Protein AF-A0A9Q5N440-F1 (afdb_monomer_lite)

Radius of gyration: 40.24 Å; chains: 1; bounding box: 70×60×112 Å

Sequence (142 aa):
MTNTQKLLLSFANDEITEEYFLSGRNFDPESRTLRKRRNEDEKEEDTVEKHVAGLAEQIVAEDEETRAQDLDLANIAPKRPNWDLKRELERKLAKLDRKMQEAIHTLIRQRLSAQRGEADDIVGAMRAQESADADAGSSDEE

pLDDT: mean 71.95, std 16.48, range [36.38, 96.5]

Foldseek 3Di:
DDDDVPPPDDDDDPDDPPVPPPPDPQADPVVRDGNDPPPVPPPVPDDPCVVCVCVVVVVVVVVVVVVVVVPDCVVVPDDDPCPVVVVVVVVVVVVVVVVVVVVVVLVVVCVVCVVVVNNVVVVVVVVVVVVVVVVVVVPPDD

Organism: Sanghuangporus baumii (NCBI:txid108892)

Secondary structure (DSSP, 8-state):
----SS------------------TTEETTTTEE-------------HHHHHTTHHHHHHHHHHHHHHHHT-GGGGS---TTHHHHHHHHHHHHHHHHHHHHHHHHHHHHHHHHHHT--HHHHHHHHHHHHHHHHHTTSS--

InterPro domains:
  IPR013169 mRNA splicing factor Cwf18-like [PF08315] (15-112)
  IPR013169 mRNA splicing factor Cwf18-like [PTHR31551] (21-120)

Structure (mmCIF, N/CA/C/O backbone):
data_AF-A0A9Q5N440-F1
#
_entry.id   AF-A0A9Q5N440-F1
#
loop_
_atom_site.group_PDB
_atom_site.id
_atom_site.type_symbol
_atom_site.label_atom_id
_atom_site.label_alt_id
_atom_site.label_comp_id
_atom_site.label_asym_id
_atom_site.label_entity_id
_atom_site.label_seq_id
_atom_site.pdbx_PDB_ins_code
_atom_site.Cartn_x
_atom_site.Cartn_y
_atom_site.Cartn_z
_atom_site.occupancy
_atom_site.B_iso_or_equiv
_atom_site.auth_seq_id
_atom_site.auth_comp_id
_atom_site.auth_asym_id
_atom_site.auth_atom_id
_atom_site.pdbx_PDB_model_num
ATOM 1 N N . MET A 1 1 ? 14.500 20.864 91.782 1.00 38.56 1 MET A N 1
ATOM 2 C CA . MET A 1 1 ? 15.283 21.666 92.751 1.00 38.56 1 MET A CA 1
ATOM 3 C C . MET A 1 1 ? 16.540 20.855 93.042 1.00 38.56 1 MET A C 1
ATOM 5 O O . MET A 1 1 ? 16.356 19.722 93.443 1.00 38.56 1 MET A O 1
ATOM 9 N N . THR A 1 2 ? 17.795 21.213 92.773 1.00 38.41 2 THR A N 1
ATOM 10 C CA . THR A 1 2 ? 18.551 22.430 92.410 1.00 38.41 2 THR A CA 1
ATOM 11 C C . THR A 1 2 ? 19.795 21.928 91.639 1.00 38.41 2 THR A C 1
ATOM 13 O O . THR A 1 2 ? 20.418 20.953 92.031 1.00 38.41 2 THR A O 1
ATOM 16 N N . ASN A 1 3 ? 20.033 22.333 90.394 1.00 45.41 3 ASN A N 1
ATOM 17 C CA . ASN A 1 3 ? 20.957 23.400 89.989 1.00 45.41 3 ASN A CA 1
ATOM 18 C C . ASN A 1 3 ? 22.271 23.515 90.799 1.00 45.41 3 ASN A C 1
ATOM 20 O O . ASN A 1 3 ? 22.416 24.441 91.587 1.00 45.41 3 ASN A O 1
ATOM 24 N N . THR A 1 4 ? 23.232 22.611 90.569 1.00 41.41 4 THR A N 1
ATOM 25 C CA . THR A 1 4 ? 24.657 22.827 90.925 1.00 41.41 4 THR A CA 1
ATOM 26 C C . THR A 1 4 ? 25.664 22.256 89.922 1.00 41.41 4 THR A C 1
ATOM 28 O O . THR A 1 4 ? 26.817 22.664 89.947 1.00 41.41 4 THR A O 1
ATOM 31 N N . GLN A 1 5 ? 25.271 21.398 88.973 1.00 42.84 5 GLN A N 1
ATOM 32 C CA . GLN A 1 5 ? 26.216 20.919 87.945 1.00 42.84 5 GLN A CA 1
ATOM 33 C C . GLN A 1 5 ? 26.365 21.872 86.742 1.00 42.84 5 GLN A C 1
ATOM 35 O O . GLN A 1 5 ? 27.157 21.613 85.844 1.00 42.84 5 GLN A O 1
ATOM 40 N N . LYS A 1 6 ? 25.653 23.011 86.736 1.00 51.62 6 LYS A N 1
ATOM 41 C CA . LYS A 1 6 ? 25.712 24.041 85.681 1.00 51.62 6 LYS A CA 1
ATOM 42 C C . LYS A 1 6 ? 26.607 25.237 86.042 1.00 51.62 6 LYS A C 1
ATOM 44 O O . LYS A 1 6 ? 26.285 26.358 85.666 1.00 51.62 6 LYS A O 1
ATOM 49 N N . LEU A 1 7 ? 27.688 25.046 86.800 1.00 38.66 7 LEU A N 1
ATOM 50 C CA . LEU A 1 7 ? 28.607 26.151 87.120 1.00 38.66 7 LEU A CA 1
ATOM 51 C C . LEU A 1 7 ? 30.039 25.690 87.434 1.00 38.66 7 LEU A C 1
ATOM 53 O O . LEU A 1 7 ? 30.677 26.170 88.359 1.00 38.66 7 LEU A O 1
ATOM 57 N N . LEU A 1 8 ? 30.567 24.791 86.604 1.00 37.09 8 LEU A N 1
ATOM 58 C CA . LEU A 1 8 ? 31.996 24.784 86.269 1.00 37.09 8 LEU A CA 1
ATOM 59 C C . LEU A 1 8 ? 32.118 24.919 84.751 1.00 37.09 8 LEU A C 1
ATOM 61 O O . LEU A 1 8 ? 32.550 24.042 84.011 1.00 37.09 8 LEU A O 1
ATOM 65 N N . LEU A 1 9 ? 31.583 26.065 84.332 1.00 36.38 9 LEU A N 1
ATOM 66 C CA . LEU A 1 9 ? 31.889 26.770 83.107 1.00 36.38 9 LEU A CA 1
ATOM 67 C C . LEU A 1 9 ? 33.412 26.772 82.909 1.00 36.38 9 LEU A C 1
ATOM 69 O O . LEU A 1 9 ? 34.143 27.114 83.835 1.00 36.38 9 LEU A O 1
ATOM 73 N N . SER A 1 10 ? 33.817 26.380 81.702 1.00 41.28 10 SER A N 1
ATOM 74 C CA . SER A 1 10 ? 34.913 26.959 80.923 1.00 41.28 10 SER A CA 1
ATOM 75 C C . SER A 1 10 ? 36.070 27.565 81.717 1.00 41.28 10 SER A C 1
ATOM 77 O O . SER A 1 10 ? 35.887 28.603 82.330 1.00 41.28 10 SER A O 1
ATOM 79 N N . PHE A 1 11 ? 37.272 27.019 81.593 1.00 42.75 11 PHE A N 1
ATOM 80 C CA . PHE A 1 11 ? 38.476 27.781 81.238 1.00 42.75 11 PHE A CA 1
ATOM 81 C C . PHE A 1 11 ? 39.646 26.795 81.129 1.00 42.75 11 PHE A C 1
ATOM 83 O O . PHE A 1 11 ? 39.840 25.973 82.018 1.00 42.75 11 PHE A O 1
ATOM 90 N N . ALA A 1 12 ? 40.407 26.939 80.042 1.00 45.62 12 ALA A N 1
ATOM 91 C CA . ALA A 1 12 ? 41.653 26.244 79.704 1.00 45.62 12 ALA A CA 1
ATOM 92 C C . ALA A 1 12 ? 41.517 24.837 79.090 1.00 45.62 12 ALA A C 1
ATOM 94 O O . ALA A 1 12 ? 41.623 23.822 79.768 1.00 45.62 12 ALA A O 1
ATOM 95 N N . ASN A 1 13 ? 41.353 24.786 77.766 1.00 41.44 13 ASN A N 1
ATOM 96 C CA . ASN A 1 13 ? 42.523 24.496 76.933 1.00 41.44 13 ASN A CA 1
ATOM 97 C C . ASN A 1 13 ? 42.253 24.948 75.494 1.00 41.44 13 ASN A C 1
ATOM 99 O O . ASN A 1 13 ? 41.556 24.290 74.727 1.00 41.44 13 ASN A O 1
ATOM 103 N N . ASP A 1 14 ? 42.771 26.131 75.184 1.00 48.12 14 ASP A N 1
ATOM 104 C CA . ASP A 1 14 ? 42.923 26.633 73.827 1.00 48.12 14 ASP A CA 1
ATOM 105 C C . ASP A 1 14 ? 44.197 25.980 73.276 1.00 48.12 14 ASP A C 1
ATOM 107 O O . ASP A 1 14 ? 45.301 26.483 73.461 1.00 48.12 14 ASP A O 1
ATOM 111 N N . GLU A 1 15 ? 44.064 24.780 72.717 1.00 45.72 15 GLU A N 1
ATOM 112 C CA . GLU A 1 15 ? 45.162 24.080 72.051 1.00 45.72 15 GLU A CA 1
ATOM 113 C C . GLU A 1 15 ? 44.660 23.566 70.704 1.00 45.72 15 GLU A C 1
ATOM 115 O O . GLU A 1 15 ? 44.078 22.490 70.593 1.00 45.72 15 GLU A O 1
ATOM 120 N N . ILE A 1 16 ? 44.826 24.430 69.698 1.00 52.69 16 ILE A N 1
ATOM 121 C CA . ILE A 1 16 ? 45.211 24.121 68.316 1.00 52.69 16 ILE A CA 1
ATOM 122 C C . ILE A 1 16 ? 44.937 22.655 67.944 1.00 52.69 16 ILE A C 1
ATOM 124 O O . ILE A 1 16 ? 45.825 21.805 67.966 1.00 52.69 16 ILE A O 1
ATOM 128 N N . THR A 1 17 ? 43.698 22.353 67.557 1.00 45.62 17 THR A N 1
ATOM 129 C CA . THR A 1 17 ? 43.474 21.211 66.672 1.00 45.62 17 THR A CA 1
ATOM 130 C C . THR A 1 17 ? 43.642 21.755 65.267 1.00 45.62 17 THR A C 1
ATOM 132 O O . THR A 1 17 ? 42.694 22.206 64.634 1.00 45.62 17 THR A O 1
ATOM 135 N N . GLU A 1 18 ? 44.893 21.803 64.799 1.00 49.75 18 GLU A N 1
ATOM 136 C CA . GLU A 1 18 ? 45.116 21.833 63.360 1.00 49.75 18 GLU A CA 1
ATOM 137 C C . GLU A 1 18 ? 44.338 20.641 62.799 1.00 49.75 18 GLU A C 1
ATOM 139 O O . GLU A 1 18 ? 44.666 19.487 63.085 1.00 49.75 18 GLU A O 1
ATOM 144 N N . GLU A 1 19 ? 43.237 20.907 62.093 1.00 59.22 19 GLU A N 1
ATOM 145 C CA . GLU A 1 19 ? 42.530 19.882 61.339 1.00 59.22 19 GLU A CA 1
ATOM 146 C C . GLU A 1 19 ? 43.507 19.378 60.277 1.00 59.22 19 GLU A C 1
ATOM 148 O O . GLU A 1 19 ? 43.623 19.919 59.178 1.00 59.22 19 GLU A O 1
ATOM 153 N N . TYR A 1 20 ? 44.276 18.349 60.629 1.00 56.31 20 TYR A N 1
ATOM 154 C CA . TYR A 1 20 ? 45.084 17.606 59.685 1.00 56.31 20 TYR A CA 1
ATOM 155 C C . TYR A 1 20 ? 44.119 16.934 58.706 1.00 56.31 20 TYR A C 1
ATOM 157 O O . TYR A 1 20 ? 43.636 15.825 58.941 1.00 56.31 20 TYR A O 1
ATOM 165 N N . PHE A 1 21 ? 43.821 17.618 57.600 1.00 61.62 21 PHE A N 1
ATOM 166 C CA . PHE A 1 21 ? 43.109 17.058 56.460 1.00 61.62 21 PHE A CA 1
ATOM 167 C C . PHE A 1 21 ? 43.977 15.954 55.848 1.00 61.62 21 PHE A C 1
ATOM 169 O O . PHE A 1 21 ? 44.764 16.173 54.926 1.00 61.62 21 PHE A O 1
ATOM 176 N N . LEU A 1 22 ? 43.858 14.740 56.381 1.00 66.38 22 LEU A N 1
ATOM 177 C CA . LEU A 1 22 ? 44.418 13.544 55.769 1.00 66.38 22 LEU A CA 1
ATOM 178 C C . LEU A 1 22 ? 43.684 13.326 54.441 1.00 66.38 22 LEU A C 1
ATOM 180 O O . LEU A 1 22 ? 42.597 12.755 54.395 1.00 66.38 22 LEU A O 1
ATOM 184 N N . SER A 1 23 ? 44.269 13.826 53.349 1.00 68.88 23 SER A N 1
ATOM 185 C CA . SER A 1 23 ? 43.746 13.630 51.998 1.00 68.88 23 SER A CA 1
ATOM 186 C C . SER A 1 23 ? 43.831 12.149 51.629 1.00 68.88 23 SER A C 1
ATOM 188 O O . SER A 1 23 ? 44.891 11.616 51.286 1.00 68.88 23 SER A O 1
ATOM 190 N N . GLY A 1 24 ? 42.703 11.451 51.738 1.00 72.31 24 GLY A N 1
ATOM 191 C CA . GLY A 1 24 ? 42.575 10.077 51.284 1.00 72.31 24 GLY A CA 1
ATOM 192 C C . GLY A 1 24 ? 42.652 10.029 49.761 1.00 72.31 24 GLY A C 1
ATOM 193 O O . GLY A 1 24 ? 41.768 10.536 49.079 1.00 72.31 24 GLY A O 1
ATOM 194 N N . ARG A 1 25 ? 43.684 9.379 49.205 1.00 77.62 25 ARG A N 1
ATOM 195 C CA . ARG A 1 25 ? 43.875 9.266 47.743 1.00 77.62 25 ARG A CA 1
ATOM 196 C C . ARG A 1 25 ? 42.621 8.756 47.012 1.00 77.62 25 ARG A C 1
ATOM 198 O O . ARG A 1 25 ? 42.314 9.247 45.934 1.00 77.62 25 ARG A O 1
ATOM 205 N N . ASN A 1 26 ? 41.890 7.822 47.629 1.00 78.06 26 ASN A N 1
ATOM 206 C CA . ASN A 1 26 ? 40.683 7.184 47.087 1.00 78.06 26 ASN A CA 1
ATOM 207 C C . ASN A 1 26 ? 39.508 7.147 48.083 1.00 78.06 26 ASN A C 1
ATOM 209 O O . ASN A 1 26 ? 38.605 6.336 47.910 1.00 78.06 26 ASN A O 1
ATOM 213 N N . PHE A 1 27 ? 39.511 7.965 49.136 1.00 81.62 27 PHE A N 1
ATOM 214 C CA . PHE A 1 27 ? 38.465 7.938 50.166 1.00 81.62 27 PHE A CA 1
ATOM 215 C C . PHE A 1 27 ? 37.722 9.268 50.195 1.00 81.62 27 PHE A C 1
ATOM 217 O O . PHE A 1 27 ? 38.367 10.312 50.273 1.00 81.62 27 PHE A O 1
ATOM 224 N N . ASP A 1 28 ? 36.390 9.221 50.146 1.00 81.75 28 ASP A N 1
ATOM 225 C CA . ASP A 1 28 ? 35.562 10.413 50.320 1.00 81.75 28 ASP A CA 1
ATOM 226 C C . ASP A 1 28 ? 35.081 10.519 51.773 1.00 81.75 28 ASP A C 1
ATOM 228 O O . ASP A 1 28 ? 34.397 9.614 52.264 1.00 81.75 28 ASP A O 1
ATOM 232 N N . PRO A 1 29 ? 35.412 11.616 52.477 1.00 77.81 29 PRO A N 1
ATOM 233 C CA . PRO A 1 29 ? 35.111 11.755 53.899 1.00 77.81 29 PRO A CA 1
ATOM 234 C C . PRO A 1 29 ? 33.608 11.868 54.189 1.00 77.81 29 PRO A C 1
ATOM 236 O O . PRO A 1 29 ? 33.161 11.402 55.234 1.00 77.81 29 PRO A O 1
ATOM 239 N N . GLU A 1 30 ? 32.819 12.417 53.262 1.00 77.69 30 GLU A N 1
ATOM 240 C CA . GLU A 1 30 ? 31.367 12.572 53.423 1.00 77.69 30 GLU A CA 1
ATOM 241 C C . GLU A 1 30 ? 30.615 11.247 53.251 1.00 77.69 30 GLU A C 1
ATOM 243 O O . GLU A 1 30 ? 29.748 10.906 54.054 1.00 77.69 30 GLU A O 1
ATOM 248 N N . SER A 1 31 ? 30.973 10.461 52.230 1.00 77.81 31 SER A N 1
ATOM 249 C CA . SER A 1 31 ? 30.323 9.177 51.939 1.00 77.81 31 SER A CA 1
ATOM 250 C C . SER A 1 31 ? 30.934 8.007 52.710 1.00 77.81 31 SER A C 1
ATOM 252 O O . SER A 1 31 ? 30.370 6.915 52.707 1.00 77.81 31 SER A O 1
ATOM 254 N N . ARG A 1 32 ? 32.094 8.212 53.351 1.00 75.06 32 ARG A N 1
ATOM 255 C CA . ARG A 1 32 ? 32.886 7.201 54.074 1.00 75.06 32 ARG A CA 1
ATOM 256 C C . ARG A 1 32 ? 33.145 5.937 53.246 1.00 75.06 32 ARG A C 1
ATOM 258 O O . ARG A 1 32 ? 33.296 4.846 53.795 1.00 75.06 32 ARG A O 1
ATOM 265 N N . THR A 1 33 ? 33.188 6.074 51.924 1.00 77.25 33 THR A N 1
ATOM 266 C CA . THR A 1 33 ? 33.392 4.974 50.974 1.00 77.25 33 THR A CA 1
ATOM 267 C C . THR A 1 33 ? 34.491 5.318 49.973 1.00 77.25 33 THR A C 1
ATOM 269 O O . THR A 1 33 ? 35.074 6.406 50.001 1.00 77.25 33 THR A O 1
ATOM 272 N N . LEU A 1 34 ? 34.830 4.353 49.113 1.00 79.69 34 LEU A N 1
ATOM 273 C CA . LEU A 1 34 ? 35.787 4.586 48.040 1.00 79.69 34 LEU A CA 1
ATOM 274 C C . LEU A 1 34 ? 35.240 5.632 47.063 1.00 79.69 34 LEU A C 1
ATOM 276 O O . LEU A 1 34 ? 34.083 5.545 46.649 1.00 79.69 34 LEU A O 1
ATOM 280 N N . ARG A 1 35 ? 36.109 6.555 46.642 1.00 76.31 35 ARG A N 1
ATOM 281 C CA . ARG A 1 35 ? 35.890 7.469 45.518 1.00 76.31 35 ARG A CA 1
ATOM 282 C C . ARG A 1 35 ? 35.549 6.652 44.279 1.00 76.31 35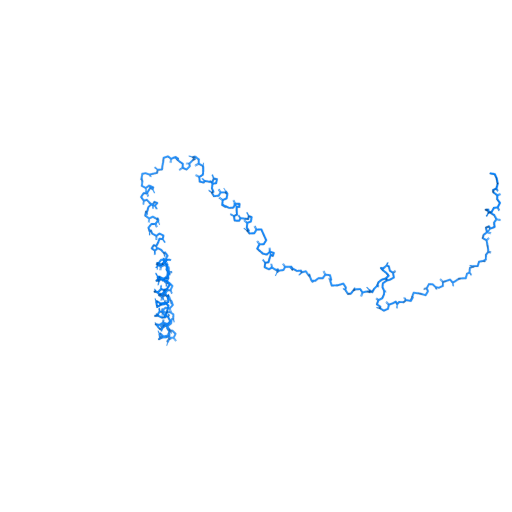 ARG A C 1
ATOM 284 O O . ARG A 1 35 ? 36.430 6.092 43.625 1.00 76.31 35 ARG A O 1
ATOM 291 N N . LYS A 1 36 ? 34.259 6.550 43.968 1.00 75.56 36 LYS A N 1
ATOM 292 C CA . LYS A 1 36 ? 33.799 5.976 42.706 1.00 75.56 36 LYS A CA 1
ATOM 293 C C . LYS A 1 36 ? 34.183 6.967 41.616 1.00 75.56 36 LYS A C 1
ATOM 295 O O . LYS A 1 36 ? 33.874 8.152 41.736 1.00 75.56 36 LYS A O 1
ATOM 300 N N . ARG A 1 37 ? 34.857 6.509 40.553 1.00 68.12 37 ARG A N 1
ATOM 301 C CA . ARG A 1 37 ? 34.916 7.324 39.337 1.00 68.12 37 ARG A CA 1
ATOM 302 C C . ARG A 1 37 ? 33.470 7.562 38.937 1.00 68.12 37 ARG A C 1
ATOM 304 O O . ARG A 1 37 ? 32.716 6.606 38.771 1.00 68.12 37 ARG A O 1
ATOM 311 N N . ARG A 1 38 ? 33.073 8.828 38.905 1.00 61.59 38 ARG A N 1
ATOM 312 C CA . ARG A 1 38 ? 31.756 9.237 38.452 1.00 61.59 38 ARG A CA 1
ATOM 313 C C . ARG A 1 38 ? 31.695 8.900 36.964 1.00 61.59 38 ARG A C 1
ATOM 315 O O . ARG A 1 38 ? 32.103 9.700 36.133 1.00 61.59 38 ARG A O 1
ATOM 322 N N . ASN A 1 39 ? 31.278 7.684 36.634 1.00 58.81 39 ASN A N 1
ATOM 323 C CA . ASN A 1 39 ? 30.826 7.358 35.291 1.00 58.81 39 ASN A CA 1
ATOM 324 C C . ASN A 1 39 ? 29.441 8.002 35.170 1.00 58.81 39 ASN A C 1
ATOM 326 O O . ASN A 1 39 ? 28.433 7.317 35.282 1.00 58.81 39 ASN A O 1
ATOM 330 N N . GLU A 1 40 ? 29.378 9.334 35.106 1.00 60.00 40 GLU A N 1
ATOM 331 C CA . GLU A 1 40 ? 28.094 10.039 35.004 1.00 60.00 40 GLU A CA 1
ATOM 332 C C . GLU A 1 40 ? 27.529 10.019 33.582 1.00 60.00 40 GLU A C 1
ATOM 334 O O . GLU A 1 40 ? 26.411 10.468 33.380 1.00 60.00 40 GLU A O 1
ATOM 339 N N . ASP A 1 41 ? 28.246 9.453 32.606 1.00 56.16 41 ASP A N 1
ATOM 340 C CA . ASP A 1 41 ? 27.883 9.595 31.196 1.00 56.16 41 ASP A CA 1
ATOM 341 C C . ASP A 1 41 ? 28.015 8.301 30.372 1.00 56.16 41 ASP A C 1
ATOM 343 O O . ASP A 1 41 ? 28.276 8.357 29.175 1.00 56.16 41 ASP A O 1
ATOM 347 N N . GLU A 1 42 ? 27.766 7.122 30.950 1.00 56.44 42 GLU A N 1
ATOM 348 C CA . GLU A 1 42 ? 27.235 6.018 30.127 1.00 56.44 42 GLU A CA 1
ATOM 349 C C . GLU A 1 42 ? 25.733 6.238 29.988 1.00 56.44 42 GLU A C 1
ATOM 351 O O . GLU A 1 42 ? 24.890 5.535 30.541 1.00 56.44 42 GLU A O 1
ATOM 356 N N . LYS A 1 43 ? 25.395 7.320 29.293 1.00 58.97 43 LYS A N 1
ATOM 357 C CA . LYS A 1 43 ? 24.035 7.554 28.862 1.00 58.97 43 LYS A CA 1
ATOM 358 C C . LYS A 1 43 ? 23.745 6.469 27.833 1.00 58.97 43 LYS A C 1
ATOM 360 O O . LYS A 1 43 ? 24.315 6.461 26.745 1.00 58.97 43 LYS A O 1
ATOM 365 N N . GLU A 1 44 ? 22.906 5.517 28.212 1.00 59.22 44 GLU A N 1
ATOM 366 C CA . GLU A 1 44 ? 22.392 4.440 27.363 1.00 59.22 44 GLU A CA 1
ATOM 367 C C . GLU A 1 44 ? 21.512 5.005 26.221 1.00 59.22 44 GLU A C 1
ATOM 369 O O . GLU A 1 44 ? 20.359 4.615 26.085 1.00 59.22 44 GLU A O 1
ATOM 374 N N . GLU A 1 45 ? 21.941 6.017 25.465 1.00 59.44 45 GLU A N 1
ATOM 375 C CA . GLU A 1 45 ? 21.005 6.855 24.693 1.00 59.44 45 GLU A CA 1
ATOM 376 C C . GLU A 1 45 ? 20.420 6.170 23.457 1.00 59.44 45 GLU A C 1
ATOM 378 O O . GLU A 1 45 ? 19.408 6.649 22.964 1.00 59.44 45 GLU A O 1
ATOM 383 N N . ASP A 1 46 ? 20.962 5.032 23.009 1.00 67.69 46 ASP A N 1
ATOM 384 C CA . ASP A 1 46 ? 20.635 4.506 21.677 1.00 67.69 46 ASP A CA 1
ATOM 385 C C . ASP A 1 46 ? 20.542 2.968 21.630 1.00 67.69 46 ASP A C 1
ATOM 387 O O . ASP A 1 46 ? 21.283 2.281 20.929 1.00 67.69 46 ASP A O 1
ATOM 391 N N . THR A 1 47 ? 19.637 2.389 22.422 1.00 80.50 47 THR A N 1
ATOM 392 C CA . THR A 1 47 ? 19.350 0.944 22.391 1.00 80.50 47 THR A CA 1
ATOM 393 C C . THR A 1 47 ? 18.122 0.632 21.526 1.00 80.50 47 THR A C 1
ATOM 395 O O . THR A 1 47 ? 17.195 1.439 21.418 1.00 80.50 47 THR A O 1
ATOM 398 N N . VAL A 1 48 ? 18.097 -0.530 20.860 1.00 81.44 48 VAL A N 1
ATOM 399 C CA . VAL A 1 48 ? 17.000 -0.928 19.944 1.00 81.44 48 VAL A CA 1
ATOM 400 C C . VAL A 1 48 ? 15.668 -0.997 20.692 1.00 81.44 48 VAL A C 1
ATOM 402 O O . VAL A 1 48 ? 14.625 -0.610 20.171 1.00 81.44 48 VAL A O 1
ATOM 405 N N . GLU A 1 49 ? 15.712 -1.403 21.954 1.00 81.19 49 GLU A N 1
ATOM 406 C CA . GLU A 1 49 ? 14.572 -1.468 22.857 1.00 81.19 49 GLU A CA 1
ATOM 407 C C . GLU A 1 49 ? 13.934 -0.090 23.060 1.00 81.19 49 GLU A C 1
ATOM 409 O O . GLU A 1 49 ? 12.712 -0.002 23.113 1.00 81.19 49 GLU A O 1
ATOM 414 N N . LYS A 1 50 ? 14.726 0.992 23.105 1.00 78.62 50 LYS A N 1
ATOM 415 C CA . LYS A 1 50 ? 14.211 2.368 23.220 1.00 78.62 50 LYS A CA 1
ATOM 416 C C . LYS A 1 50 ? 13.553 2.859 21.935 1.00 78.62 50 LYS A C 1
ATOM 418 O O . LYS A 1 50 ? 12.575 3.590 22.010 1.00 78.62 50 LYS A O 1
ATOM 423 N N . HIS A 1 51 ? 14.052 2.433 20.777 1.00 76.19 51 HIS A N 1
ATOM 424 C CA . HIS A 1 51 ? 13.464 2.784 19.481 1.00 76.19 51 HIS A CA 1
ATOM 425 C C . HIS A 1 51 ? 12.141 2.065 19.220 1.00 76.19 51 HIS A C 1
ATOM 427 O O . HIS A 1 51 ? 11.255 2.605 18.564 1.00 76.19 51 HIS A O 1
ATOM 433 N N . VAL A 1 52 ? 12.016 0.834 19.716 1.00 82.69 52 VAL A N 1
ATOM 434 C CA . VAL A 1 52 ? 10.808 0.016 19.561 1.00 82.69 52 VAL A CA 1
ATOM 435 C C . VAL A 1 52 ? 9.803 0.284 20.688 1.00 82.69 52 VAL A C 1
ATOM 437 O O . VAL A 1 52 ? 8.605 0.044 20.516 1.00 82.69 52 VAL A O 1
ATOM 440 N N . ALA A 1 53 ? 10.254 0.826 21.825 1.00 80.56 53 ALA A N 1
ATOM 441 C CA . ALA A 1 53 ? 9.383 1.257 22.910 1.00 80.56 53 ALA A CA 1
ATOM 442 C C . ALA A 1 53 ? 8.357 2.285 22.402 1.00 80.56 53 ALA A C 1
ATOM 444 O O . ALA A 1 53 ? 8.707 3.358 21.920 1.00 80.56 53 ALA A O 1
ATOM 445 N N . GLY A 1 54 ? 7.073 1.937 22.504 1.00 80.44 54 GLY A N 1
ATOM 446 C CA . GLY A 1 54 ? 5.961 2.792 22.081 1.00 80.44 54 GLY A CA 1
ATOM 447 C C . GLY A 1 54 ? 5.530 2.634 20.619 1.00 80.44 54 GLY A C 1
ATOM 448 O O . GLY A 1 54 ? 4.438 3.077 20.278 1.00 80.44 54 GLY A O 1
ATOM 449 N N . LEU A 1 55 ? 6.290 1.937 19.764 1.00 81.88 55 LEU A N 1
ATOM 450 C CA . LEU A 1 55 ? 5.857 1.667 18.385 1.00 81.88 55 LEU A CA 1
ATOM 451 C C . LEU A 1 55 ? 4.592 0.796 18.357 1.00 81.88 55 LEU A C 1
ATOM 453 O O . LEU A 1 55 ? 3.691 1.027 17.559 1.00 81.88 55 LEU A O 1
ATOM 457 N N . ALA A 1 56 ? 4.495 -0.175 19.268 1.00 80.88 56 ALA A N 1
ATOM 458 C CA . ALA A 1 56 ? 3.304 -1.012 19.398 1.00 80.88 56 ALA A CA 1
ATOM 459 C C . ALA A 1 56 ? 2.056 -0.192 19.772 1.00 80.88 56 ALA A C 1
ATOM 461 O O . ALA A 1 56 ? 0.984 -0.426 19.225 1.00 80.88 56 ALA A O 1
ATOM 462 N N . GLU A 1 57 ? 2.201 0.793 20.662 1.00 84.88 57 GLU A N 1
ATOM 463 C CA . GLU A 1 57 ? 1.102 1.679 21.065 1.00 84.88 57 GLU A CA 1
ATOM 464 C C . GLU A 1 57 ? 0.684 2.604 19.916 1.00 84.88 57 GLU A C 1
ATOM 466 O O . GLU A 1 57 ? -0.506 2.807 19.699 1.00 84.88 57 GLU A O 1
ATOM 471 N N . GLN A 1 58 ? 1.647 3.097 19.130 1.00 84.12 58 GLN A N 1
ATOM 472 C CA . GLN A 1 58 ? 1.380 3.900 17.934 1.00 84.12 58 GLN A CA 1
ATOM 473 C C . GLN A 1 58 ? 0.634 3.104 16.858 1.00 84.12 58 GLN A C 1
ATOM 475 O O . GLN A 1 58 ? -0.338 3.606 16.307 1.00 84.12 58 GLN A O 1
ATOM 480 N N . ILE A 1 59 ? 1.037 1.854 16.602 1.00 86.00 59 ILE A N 1
ATOM 481 C CA . ILE A 1 59 ? 0.362 0.978 15.632 1.00 86.00 59 ILE A CA 1
ATOM 482 C C . ILE A 1 59 ? -1.086 0.707 16.060 1.00 86.00 59 ILE A C 1
ATOM 484 O O . ILE A 1 59 ? -1.991 0.733 15.229 1.00 86.00 59 ILE A O 1
ATOM 488 N N . VAL A 1 60 ? -1.318 0.452 17.352 1.00 85.88 60 VAL A N 1
ATOM 489 C CA . VAL A 1 60 ? -2.672 0.224 17.879 1.00 85.88 60 VAL A CA 1
ATOM 490 C C . VAL A 1 60 ? -3.518 1.494 17.780 1.00 85.88 60 VAL A C 1
ATOM 492 O O . VAL A 1 60 ? -4.663 1.418 17.345 1.00 85.88 60 VAL A O 1
ATOM 495 N N . ALA A 1 61 ? -2.954 2.658 18.113 1.00 87.00 61 ALA A N 1
ATOM 496 C CA . ALA A 1 61 ? -3.648 3.936 17.983 1.00 87.00 61 ALA A CA 1
ATOM 497 C C . ALA A 1 61 ? -4.018 4.248 16.520 1.00 87.00 61 ALA A C 1
ATOM 499 O O . ALA A 1 61 ? -5.146 4.649 16.245 1.00 87.00 61 ALA A O 1
ATOM 500 N N . GLU A 1 62 ? -3.112 4.002 15.570 1.00 84.12 62 GLU A N 1
ATOM 501 C CA . GLU A 1 62 ? -3.359 4.212 14.138 1.00 84.12 62 GLU A CA 1
ATOM 502 C C . GLU A 1 62 ? -4.441 3.260 13.588 1.00 84.12 62 GLU A C 1
ATOM 504 O O . GLU A 1 62 ? -5.303 3.670 12.804 1.00 84.12 62 GLU A O 1
ATOM 509 N N . ASP A 1 63 ? -4.455 1.998 14.029 1.00 81.88 63 ASP A N 1
ATOM 510 C CA . ASP A 1 63 ? -5.499 1.028 13.670 1.00 81.88 63 ASP A CA 1
ATOM 511 C C . ASP A 1 63 ? -6.867 1.416 14.263 1.00 81.88 63 ASP A C 1
ATOM 513 O O . ASP A 1 63 ? -7.891 1.328 13.580 1.00 81.88 63 ASP A O 1
ATOM 517 N N . GLU A 1 64 ? -6.910 1.917 15.501 1.00 80.25 64 GLU A N 1
ATOM 518 C CA . GLU A 1 64 ? -8.137 2.435 16.122 1.00 80.25 64 GLU A CA 1
ATOM 519 C C . GLU A 1 64 ? -8.671 3.685 15.404 1.00 80.25 64 GLU A C 1
ATOM 521 O O . GLU A 1 64 ? -9.873 3.769 15.129 1.00 80.25 64 GLU A O 1
ATOM 526 N N . GLU A 1 65 ? -7.797 4.620 15.025 1.00 79.06 65 GLU A N 1
ATOM 527 C CA . GLU A 1 65 ? -8.157 5.802 14.235 1.00 79.06 65 GLU A CA 1
ATOM 528 C C . GLU A 1 65 ? -8.690 5.425 12.848 1.00 79.06 65 GLU A C 1
ATOM 530 O O . GLU A 1 65 ? -9.689 5.987 12.390 1.00 79.06 65 GLU A O 1
ATOM 535 N N . THR A 1 66 ? -8.071 4.444 12.192 1.00 75.81 66 THR A N 1
ATOM 536 C CA . THR A 1 66 ? -8.502 3.952 10.876 1.00 75.81 66 THR A CA 1
ATOM 537 C C . THR A 1 66 ? -9.880 3.293 10.962 1.00 75.81 66 THR A C 1
ATOM 539 O O . THR A 1 66 ? -10.775 3.605 10.175 1.00 75.81 66 THR A O 1
ATOM 542 N N . ARG A 1 67 ? -10.114 2.448 11.975 1.00 70.88 67 ARG A N 1
ATOM 543 C CA . ARG A 1 67 ? -11.427 1.820 12.208 1.00 70.88 67 ARG A CA 1
ATOM 544 C C . ARG A 1 67 ? -12.514 2.837 12.538 1.00 70.88 67 ARG A C 1
ATOM 546 O O . ARG A 1 67 ? -13.655 2.667 12.112 1.00 70.88 67 ARG A O 1
ATOM 553 N N . ALA A 1 68 ? -12.186 3.888 13.286 1.00 72.62 68 ALA A N 1
ATOM 554 C CA . ALA A 1 68 ? -13.126 4.963 13.588 1.00 72.62 68 ALA A CA 1
ATOM 555 C C . ALA A 1 68 ? -13.538 5.736 12.322 1.00 72.62 68 ALA A C 1
ATOM 557 O O . ALA A 1 68 ? -14.711 6.073 12.167 1.00 72.62 68 ALA A O 1
ATOM 558 N N . 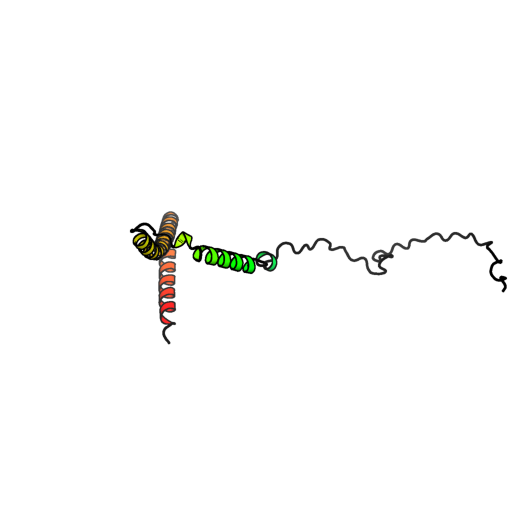GLN A 1 69 ? -12.605 5.961 11.391 1.00 69.19 69 GLN A N 1
ATOM 559 C CA . GLN A 1 69 ? -12.880 6.592 10.092 1.00 69.19 69 GLN A CA 1
ATOM 560 C C . GLN A 1 69 ? -13.729 5.703 9.166 1.00 69.19 69 GLN A C 1
ATOM 562 O O . GLN A 1 69 ? -14.588 6.209 8.438 1.00 69.19 69 GLN A O 1
ATOM 567 N N . ASP A 1 70 ? -13.547 4.382 9.224 1.00 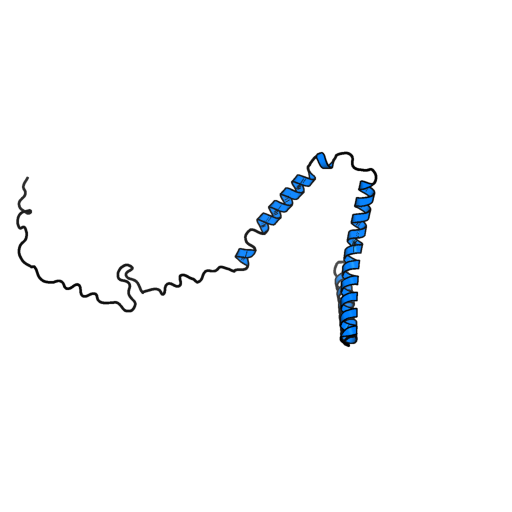63.44 70 ASP A N 1
ATOM 568 C CA . ASP A 1 70 ? -14.376 3.417 8.488 1.00 63.44 70 ASP A CA 1
ATOM 569 C C . ASP A 1 70 ? -15.829 3.361 9.003 1.00 63.44 70 ASP A C 1
ATOM 571 O O . ASP A 1 70 ? -16.745 3.032 8.244 1.00 63.44 70 ASP A O 1
ATOM 575 N N . LEU A 1 71 ? -16.059 3.714 10.273 1.00 62.91 71 LEU A N 1
ATOM 576 C CA . LEU A 1 71 ? -17.380 3.767 10.916 1.00 62.91 71 LEU A CA 1
ATOM 577 C C . LEU A 1 71 ? -18.108 5.115 10.742 1.00 62.91 71 LEU A C 1
ATOM 579 O O . LEU A 1 71 ? -19.236 5.264 11.220 1.00 62.91 71 LEU A O 1
ATOM 583 N N . ASP A 1 72 ? -17.512 6.090 10.049 1.00 66.50 72 ASP A N 1
ATOM 584 C CA . ASP A 1 72 ? -18.143 7.385 9.790 1.00 66.50 72 ASP A CA 1
ATOM 585 C C . ASP A 1 72 ? -19.290 7.267 8.763 1.00 66.50 72 ASP A C 1
ATOM 587 O O . ASP A 1 72 ? -19.114 6.911 7.593 1.00 66.50 72 ASP A O 1
ATOM 591 N N . LEU A 1 73 ? -20.501 7.622 9.198 1.00 58.53 73 LEU A N 1
ATOM 592 C CA . LEU A 1 73 ? -21.740 7.596 8.413 1.00 58.53 73 LEU A CA 1
ATOM 593 C C . LEU A 1 73 ? -21.687 8.511 7.175 1.00 58.53 73 LEU A C 1
ATOM 595 O O . LEU A 1 73 ? -22.433 8.292 6.217 1.00 58.53 73 LEU A O 1
ATOM 599 N N . ALA A 1 74 ? -20.788 9.500 7.144 1.00 63.84 74 ALA A N 1
ATOM 600 C CA . ALA A 1 74 ? -20.558 10.343 5.971 1.00 63.84 74 ALA A CA 1
ATOM 601 C C . ALA A 1 74 ? -19.981 9.558 4.774 1.00 63.84 74 ALA A C 1
ATOM 603 O O . ALA A 1 74 ? -20.270 9.886 3.621 1.00 63.84 74 ALA A O 1
ATOM 604 N N . ASN A 1 75 ? -19.246 8.467 5.020 1.00 61.62 75 ASN A N 1
ATOM 605 C CA . ASN A 1 75 ? -18.735 7.566 3.981 1.00 61.62 75 ASN A CA 1
ATOM 606 C C . ASN A 1 75 ? -19.816 6.653 3.373 1.00 61.62 75 ASN A C 1
ATOM 608 O O . ASN A 1 75 ? -19.579 6.050 2.321 1.00 61.62 75 ASN A O 1
ATOM 612 N N . ILE A 1 76 ? -20.991 6.558 4.005 1.00 65.69 76 ILE A N 1
ATOM 613 C CA . ILE A 1 76 ? -22.159 5.790 3.534 1.00 65.69 76 ILE A CA 1
ATOM 614 C C . ILE A 1 76 ? -23.070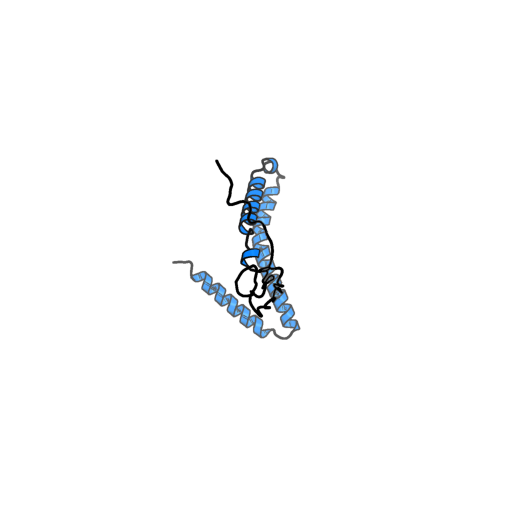 6.647 2.630 1.00 65.69 76 ILE A C 1
ATOM 616 O O . ILE A 1 76 ? -23.984 6.125 1.989 1.00 65.69 76 ILE A O 1
ATOM 620 N N . ALA A 1 77 ? -22.801 7.954 2.504 1.00 72.44 77 ALA A N 1
ATOM 621 C CA . ALA A 1 77 ? -23.490 8.825 1.555 1.00 72.44 77 ALA A CA 1
ATOM 622 C C . ALA A 1 77 ? -23.465 8.237 0.126 1.00 72.44 77 ALA A C 1
ATOM 624 O O . ALA A 1 77 ? -22.491 7.578 -0.254 1.00 72.44 77 ALA A O 1
ATOM 625 N N . PRO A 1 78 ? -24.510 8.468 -0.694 1.00 79.38 78 PRO A N 1
ATOM 626 C CA . PRO A 1 78 ? -24.591 7.899 -2.033 1.00 79.38 78 PRO A CA 1
ATOM 627 C C . PRO A 1 78 ? -23.394 8.345 -2.881 1.00 79.38 78 PRO A C 1
ATOM 629 O O . PRO A 1 78 ? -23.262 9.510 -3.261 1.00 79.38 78 PRO A O 1
ATOM 632 N N . LYS A 1 79 ? -22.492 7.401 -3.159 1.00 79.62 79 LYS A N 1
ATOM 633 C CA . LYS A 1 79 ? -21.293 7.629 -3.971 1.00 79.62 79 LYS A CA 1
ATOM 634 C C . LYS A 1 79 ? -21.647 7.686 -5.458 1.00 79.62 79 LYS A C 1
ATOM 636 O O . LYS A 1 79 ? -22.745 7.327 -5.880 1.00 79.62 79 LYS A O 1
ATOM 641 N N . ARG A 1 80 ? -20.698 8.155 -6.281 1.00 83.88 80 ARG A N 1
ATOM 642 C CA . ARG A 1 80 ? -20.866 8.194 -7.747 1.00 83.88 80 ARG A CA 1
ATOM 643 C C . ARG A 1 80 ? -21.151 6.774 -8.270 1.00 83.88 80 ARG A C 1
ATOM 645 O O . ARG A 1 80 ? -20.521 5.840 -7.783 1.00 83.88 80 ARG A O 1
ATOM 652 N N . PRO A 1 81 ? -21.994 6.597 -9.303 1.00 84.00 81 PRO A N 1
ATOM 653 C CA . PRO A 1 81 ? -22.375 5.270 -9.805 1.00 84.00 81 PRO A CA 1
ATOM 654 C C . PRO A 1 81 ? -21.181 4.401 -10.243 1.00 84.00 81 PRO A C 1
ATOM 656 O O . PRO A 1 81 ? -21.204 3.190 -10.074 1.00 84.00 81 PRO A O 1
ATOM 659 N N . ASN A 1 82 ? -20.093 5.013 -10.723 1.00 86.62 82 ASN A N 1
ATOM 660 C CA . ASN A 1 82 ? -18.880 4.298 -11.149 1.00 86.62 82 ASN A CA 1
ATOM 661 C C . ASN A 1 82 ? -17.873 4.048 -10.011 1.00 86.62 82 ASN A C 1
ATOM 663 O O . ASN A 1 82 ? -16.765 3.576 -10.265 1.00 86.62 82 ASN A O 1
ATOM 667 N N . TRP A 1 83 ? -18.198 4.426 -8.772 1.00 89.12 83 TRP A N 1
ATOM 668 C CA . TRP A 1 83 ? -17.273 4.311 -7.645 1.00 89.12 83 TRP A CA 1
ATOM 669 C C . TRP A 1 83 ? -16.917 2.854 -7.350 1.00 89.12 83 TRP A C 1
ATOM 671 O O . TRP A 1 83 ? -15.749 2.547 -7.119 1.00 89.12 83 TRP A O 1
ATOM 681 N N . ASP A 1 84 ? -17.899 1.960 -7.435 1.00 85.81 84 ASP A N 1
ATOM 682 C CA . ASP A 1 84 ? -17.670 0.539 -7.195 1.00 85.81 84 ASP A CA 1
ATOM 683 C C . ASP A 1 84 ? -16.793 -0.085 -8.287 1.00 85.81 84 ASP A C 1
ATOM 685 O O . ASP A 1 84 ? -15.797 -0.738 -7.989 1.00 85.81 84 ASP A O 1
ATOM 689 N N . LEU A 1 85 ? -17.058 0.256 -9.555 1.00 90.25 85 LEU A N 1
ATOM 690 C CA . LEU A 1 85 ? -16.218 -0.154 -10.685 1.00 90.25 85 LEU A CA 1
ATOM 691 C C . LEU A 1 85 ? -14.762 0.291 -10.510 1.00 90.25 85 LEU A C 1
ATOM 693 O O . LEU A 1 85 ? -13.840 -0.478 -10.781 1.00 90.25 85 LEU A O 1
ATOM 697 N N . LYS A 1 86 ? -14.543 1.524 -10.034 1.00 89.62 86 LYS A N 1
ATOM 698 C CA . LYS A 1 86 ? -13.195 2.027 -9.752 1.00 89.62 86 LYS A CA 1
ATOM 699 C C . LYS A 1 86 ? -12.529 1.211 -8.643 1.00 89.62 86 LYS A C 1
ATOM 701 O O . LYS A 1 86 ? -11.391 0.794 -8.816 1.00 89.62 86 LYS A O 1
ATOM 706 N N . ARG A 1 87 ? -13.239 0.942 -7.547 1.00 89.56 87 ARG A N 1
ATOM 707 C CA . ARG A 1 87 ? -12.725 0.165 -6.411 1.00 89.56 87 ARG A CA 1
ATOM 708 C C . ARG A 1 87 ? -12.365 -1.269 -6.807 1.00 89.56 87 ARG A C 1
ATOM 710 O O . ARG A 1 87 ? -11.315 -1.776 -6.416 1.00 89.56 87 ARG A O 1
ATOM 717 N N . GLU A 1 88 ? -13.213 -1.928 -7.590 1.00 90.00 88 GLU A N 1
ATOM 718 C CA . GLU A 1 88 ? -12.948 -3.282 -8.082 1.00 90.00 88 GLU A CA 1
ATOM 719 C C . GLU A 1 88 ? -11.768 -3.331 -9.056 1.00 90.00 88 GLU A C 1
ATOM 721 O O . GLU A 1 88 ? -10.953 -4.257 -8.991 1.00 90.00 88 GLU A O 1
ATOM 726 N N . LEU A 1 89 ? -11.653 -2.336 -9.941 1.00 94.44 89 LEU A N 1
ATOM 727 C CA . LEU A 1 89 ? -10.516 -2.197 -10.846 1.00 94.44 89 LEU A CA 1
ATOM 728 C C . LEU A 1 89 ? -9.220 -1.974 -10.063 1.00 94.44 89 LEU A C 1
ATOM 730 O O . LEU A 1 89 ? -8.230 -2.648 -10.323 1.00 94.44 89 LEU A O 1
ATOM 734 N N . GLU A 1 90 ? -9.241 -1.087 -9.073 1.00 92.56 90 GLU A N 1
ATOM 735 C CA . GLU A 1 90 ? -8.092 -0.748 -8.233 1.00 92.56 90 GLU A CA 1
ATOM 736 C C . GLU A 1 90 ? -7.598 -1.960 -7.432 1.00 92.56 90 GLU A C 1
ATOM 738 O O . GLU A 1 90 ? -6.403 -2.240 -7.405 1.00 92.56 90 GLU A O 1
ATOM 743 N N . ARG A 1 91 ? -8.508 -2.795 -6.908 1.00 90.94 91 ARG A N 1
ATOM 744 C CA . ARG A 1 91 ? -8.147 -4.075 -6.270 1.00 90.94 91 ARG A CA 1
ATOM 745 C C . ARG A 1 91 ? -7.437 -5.039 -7.231 1.00 90.94 91 ARG A C 1
ATOM 747 O O . ARG A 1 91 ? -6.550 -5.785 -6.812 1.00 90.94 91 ARG A O 1
ATOM 754 N N . LYS A 1 92 ? -7.836 -5.072 -8.507 1.00 93.75 92 LYS A N 1
ATOM 755 C CA . LYS A 1 92 ? -7.185 -5.907 -9.534 1.00 93.75 92 LYS A CA 1
ATOM 756 C C . LYS A 1 92 ? -5.837 -5.320 -9.959 1.00 93.75 92 LYS A C 1
ATOM 758 O O . LYS A 1 92 ? -4.878 -6.079 -10.091 1.00 93.75 92 LYS A O 1
ATOM 763 N N . LEU A 1 93 ? -5.759 -3.999 -10.118 1.00 95.12 93 LEU A N 1
ATOM 764 C CA . LEU A 1 93 ? -4.528 -3.283 -10.450 1.00 95.12 93 LEU A CA 1
ATOM 765 C C . LEU A 1 93 ? -3.482 -3.425 -9.350 1.00 95.12 93 LEU A C 1
ATOM 767 O O . LEU A 1 93 ? -2.358 -3.759 -9.675 1.00 95.12 93 LEU A O 1
ATOM 771 N N . ALA A 1 94 ? -3.847 -3.354 -8.069 1.00 94.00 94 ALA A N 1
ATOM 772 C CA . ALA A 1 94 ? -2.896 -3.517 -6.967 1.00 94.00 94 ALA A CA 1
ATOM 773 C C . ALA A 1 94 ? -2.106 -4.842 -7.031 1.00 94.00 94 ALA A C 1
ATOM 775 O O . ALA A 1 94 ? -0.913 -4.886 -6.732 1.00 94.00 94 ALA A O 1
ATOM 776 N N . LYS A 1 95 ? -2.748 -5.941 -7.459 1.00 91.75 95 LYS A N 1
ATOM 777 C CA . LYS A 1 95 ? -2.061 -7.229 -7.675 1.00 91.75 95 LYS A CA 1
ATOM 778 C C . LYS A 1 95 ? -1.089 -7.171 -8.853 1.00 91.75 95 LYS A C 1
ATOM 780 O O . LYS A 1 95 ? -0.034 -7.800 -8.806 1.00 91.75 95 LYS A O 1
ATOM 785 N N . LEU A 1 96 ? -1.468 -6.464 -9.913 1.00 95.06 96 LEU A N 1
ATOM 786 C CA . LEU A 1 96 ? -0.652 -6.296 -11.109 1.00 95.06 96 LEU A CA 1
ATOM 787 C C . LEU A 1 96 ? 0.515 -5.332 -10.864 1.00 95.06 96 LEU A C 1
ATOM 789 O O . LEU A 1 96 ? 1.623 -5.620 -11.297 1.00 95.06 96 LEU A O 1
ATOM 793 N N . ASP A 1 97 ? 0.291 -4.251 -10.121 1.00 94.56 97 ASP A N 1
ATOM 794 C CA . ASP A 1 97 ? 1.285 -3.233 -9.793 1.00 94.56 97 ASP A CA 1
ATOM 795 C C . ASP A 1 97 ? 2.455 -3.836 -9.021 1.00 94.56 97 ASP A C 1
ATOM 797 O O . ASP A 1 97 ? 3.600 -3.538 -9.340 1.00 94.56 97 ASP A O 1
ATOM 801 N N . ARG A 1 98 ? 2.203 -4.760 -8.083 1.00 94.81 98 ARG A N 1
ATOM 802 C CA . ARG A 1 98 ? 3.274 -5.491 -7.379 1.00 94.81 98 ARG A CA 1
ATOM 803 C C . ARG A 1 98 ? 4.187 -6.241 -8.353 1.00 94.81 98 ARG A C 1
ATOM 805 O O . ARG A 1 98 ? 5.395 -6.024 -8.352 1.00 94.81 98 ARG A O 1
ATOM 812 N N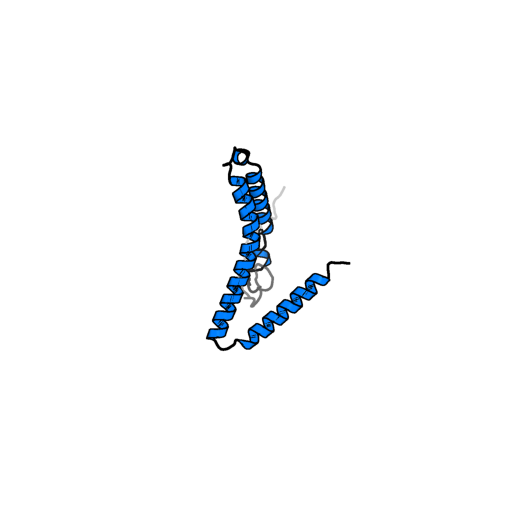 . LYS A 1 99 ? 3.596 -7.029 -9.254 1.00 95.50 99 LYS A N 1
ATOM 813 C CA . LYS A 1 99 ? 4.334 -7.769 -10.293 1.00 95.50 99 LYS A CA 1
ATOM 814 C C . LYS A 1 99 ? 5.039 -6.839 -11.276 1.00 95.50 99 LYS A C 1
ATOM 816 O O . LYS A 1 99 ? 6.130 -7.137 -11.749 1.00 95.50 99 LYS A O 1
ATOM 821 N N . MET A 1 100 ? 4.426 -5.702 -11.593 1.00 96.50 100 MET A N 1
ATOM 822 C CA . MET A 1 100 ? 5.028 -4.688 -12.448 1.00 96.50 100 MET A CA 1
ATOM 823 C C . MET A 1 100 ? 6.252 -4.062 -11.776 1.00 96.50 100 MET A C 1
ATOM 825 O O . MET A 1 100 ? 7.269 -3.904 -12.440 1.00 96.50 100 MET A O 1
ATOM 829 N N . GLN A 1 101 ? 6.202 -3.749 -10.479 1.00 96.50 101 GLN A N 1
ATOM 830 C CA . GLN A 1 101 ? 7.367 -3.241 -9.748 1.00 96.50 101 GLN A CA 1
ATOM 831 C C . GLN A 1 101 ? 8.496 -4.280 -9.682 1.00 96.50 101 GLN A C 1
ATOM 833 O O . GLN A 1 101 ? 9.655 -3.933 -9.898 1.00 96.50 101 GLN A O 1
ATOM 838 N N . GLU A 1 102 ? 8.174 -5.560 -9.479 1.00 94.69 102 GLU A N 1
ATOM 839 C CA . GLU A 1 102 ? 9.145 -6.664 -9.555 1.00 94.69 102 GLU A CA 1
ATOM 840 C C . GLU A 1 102 ? 9.779 -6.764 -10.954 1.00 94.69 102 GLU A C 1
ATOM 842 O O . GLU A 1 102 ? 11.004 -6.839 -11.096 1.00 94.69 102 GLU A O 1
ATOM 847 N N . ALA A 1 103 ? 8.965 -6.691 -12.008 1.00 95.94 103 ALA A N 1
ATOM 848 C CA . ALA A 1 103 ? 9.432 -6.682 -13.392 1.00 95.94 103 ALA A CA 1
ATOM 849 C C . ALA A 1 103 ? 10.303 -5.449 -13.704 1.00 95.94 103 ALA A C 1
ATOM 851 O O . ALA A 1 103 ? 11.329 -5.556 -14.371 1.00 95.94 103 ALA A O 1
ATOM 852 N N . ILE A 1 104 ? 9.942 -4.272 -13.188 1.00 95.75 104 ILE A N 1
ATOM 853 C CA . ILE A 1 104 ? 10.744 -3.051 -13.319 1.00 95.75 104 ILE A CA 1
ATOM 854 C C . ILE A 1 104 ? 12.091 -3.232 -12.614 1.00 95.75 104 ILE A C 1
ATOM 856 O O . ILE A 1 104 ? 13.133 -2.926 -13.193 1.00 95.75 104 ILE A O 1
ATOM 860 N N . HIS A 1 105 ? 12.093 -3.763 -11.392 1.00 95.12 105 HIS A N 1
ATOM 861 C CA . HIS A 1 105 ? 13.312 -3.999 -10.625 1.00 95.12 105 HIS A CA 1
ATOM 862 C C . HIS A 1 105 ? 14.251 -4.987 -11.332 1.00 95.12 105 HIS A C 1
ATOM 864 O O . HIS A 1 105 ? 15.445 -4.713 -11.487 1.00 95.12 105 HIS A O 1
ATOM 870 N N . THR A 1 106 ? 13.716 -6.106 -11.828 1.00 93.00 106 THR A N 1
ATOM 871 C CA . THR A 1 106 ? 14.491 -7.089 -12.601 1.00 93.00 106 THR A CA 1
ATOM 872 C C . THR A 1 106 ? 15.049 -6.484 -13.888 1.00 93.00 106 THR A C 1
ATOM 874 O O . THR A 1 106 ? 16.237 -6.651 -14.166 1.00 93.00 106 THR A O 1
ATOM 877 N N . LEU A 1 107 ? 14.258 -5.700 -14.626 1.00 94.06 107 LEU A N 1
ATOM 878 C CA . LEU A 1 107 ? 14.707 -5.040 -15.851 1.00 94.06 107 LEU A CA 1
ATOM 879 C C . LEU A 1 107 ? 15.807 -4.001 -15.586 1.00 94.06 107 LEU A C 1
ATOM 881 O O . LEU A 1 107 ? 16.782 -3.927 -16.336 1.00 94.06 107 LEU A O 1
ATOM 885 N N . ILE A 1 108 ? 15.689 -3.211 -14.514 1.00 93.75 108 ILE A N 1
ATOM 886 C CA . ILE A 1 108 ? 16.731 -2.257 -14.105 1.00 93.75 108 ILE A CA 1
ATOM 887 C C . ILE A 1 108 ? 18.023 -3.005 -13.779 1.00 93.75 108 ILE A C 1
ATOM 889 O O . ILE A 1 108 ? 19.091 -2.624 -14.264 1.00 93.75 108 ILE A O 1
ATOM 893 N N . ARG A 1 109 ? 17.932 -4.094 -13.009 1.00 88.94 109 ARG A N 1
ATOM 894 C CA . ARG A 1 109 ? 19.085 -4.927 -12.653 1.00 88.94 109 ARG A CA 1
ATOM 895 C C . ARG A 1 109 ? 19.770 -5.497 -13.894 1.00 88.94 109 ARG A C 1
ATOM 897 O O . ARG A 1 109 ? 20.981 -5.346 -14.042 1.00 88.94 109 ARG A O 1
ATOM 904 N N . GLN A 1 110 ? 18.995 -6.074 -14.813 1.00 87.62 110 GLN A N 1
ATOM 905 C CA . GLN A 1 110 ? 19.493 -6.586 -16.092 1.00 87.62 110 GLN A CA 1
ATOM 906 C C . GLN A 1 110 ? 20.189 -5.483 -16.893 1.00 87.62 110 GLN A C 1
ATOM 908 O O . GLN A 1 110 ? 21.328 -5.655 -17.326 1.00 87.62 110 GLN A O 1
ATOM 913 N N . ARG A 1 111 ? 19.564 -4.310 -17.027 1.00 89.56 111 ARG A N 1
ATOM 914 C CA . ARG A 1 111 ? 20.131 -3.185 -17.780 1.00 89.56 111 ARG A CA 1
ATOM 915 C C . ARG A 1 111 ? 21.445 -2.674 -17.186 1.00 89.56 111 ARG A C 1
ATOM 917 O O . ARG A 1 111 ? 22.359 -2.357 -17.947 1.00 89.56 111 ARG A O 1
ATOM 924 N N . LEU A 1 112 ? 21.547 -2.577 -15.861 1.00 88.56 112 LEU A N 1
ATOM 925 C CA . LEU A 1 112 ? 22.777 -2.161 -15.182 1.00 88.56 112 LEU A CA 1
ATOM 926 C C . LEU A 1 112 ? 23.889 -3.207 -15.340 1.00 88.56 112 LEU A C 1
ATOM 928 O O . LEU A 1 112 ? 25.028 -2.845 -15.622 1.00 88.56 112 LEU A O 1
ATOM 932 N N . SER A 1 113 ? 23.562 -4.495 -15.228 1.00 81.94 113 SER A N 1
ATOM 933 C CA . SER A 1 113 ? 24.532 -5.585 -15.412 1.00 81.94 113 SER A CA 1
ATOM 934 C C . SER A 1 113 ? 25.063 -5.683 -16.843 1.00 81.94 113 SER A C 1
ATOM 936 O O . SER A 1 113 ? 26.266 -5.830 -17.044 1.00 81.94 113 SER A O 1
ATOM 938 N N . ALA A 1 114 ? 24.194 -5.486 -17.840 1.00 81.62 114 ALA A N 1
ATOM 939 C CA . ALA A 1 114 ? 24.569 -5.462 -19.248 1.00 81.62 114 ALA A CA 1
ATOM 940 C C . ALA A 1 114 ? 25.513 -4.292 -19.568 1.00 81.62 114 ALA A C 1
ATOM 942 O O . ALA A 1 114 ? 26.441 -4.451 -20.353 1.00 81.62 114 ALA A O 1
ATOM 943 N N . GLN A 1 115 ? 25.326 -3.132 -18.927 1.00 82.62 115 GLN A N 1
ATOM 944 C CA . GLN A 1 115 ? 26.272 -2.012 -19.033 1.00 82.62 115 GLN A CA 1
ATOM 945 C C . GLN A 1 115 ? 27.610 -2.296 -18.340 1.00 82.62 115 GLN A C 1
ATOM 947 O O . GLN A 1 115 ? 28.632 -1.756 -18.756 1.00 82.62 115 GLN A O 1
ATOM 952 N N . ARG A 1 116 ? 27.614 -3.131 -17.294 1.00 79.06 116 ARG A N 1
ATOM 953 C CA . ARG A 1 116 ? 28.812 -3.481 -16.519 1.00 79.06 116 ARG A CA 1
ATOM 954 C C . ARG A 1 116 ? 29.578 -4.695 -17.068 1.00 79.06 116 ARG A C 1
ATOM 956 O O . ARG A 1 116 ? 30.697 -4.930 -16.632 1.00 79.06 116 ARG A O 1
ATOM 963 N N . GLY A 1 117 ? 29.017 -5.419 -18.042 1.00 68.75 117 GLY A N 1
ATOM 964 C CA . GLY A 1 117 ? 29.646 -6.589 -18.673 1.00 68.75 117 GLY A CA 1
ATOM 965 C C . GLY A 1 117 ?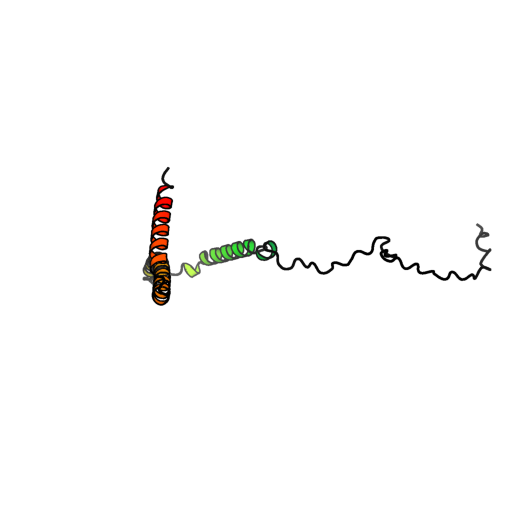 29.508 -7.897 -17.884 1.00 68.75 117 GLY A C 1
ATOM 966 O O . GLY A 1 117 ? 30.216 -8.854 -18.174 1.00 68.75 117 GLY A O 1
ATOM 967 N N . GLU A 1 118 ? 28.596 -7.953 -16.912 1.00 65.19 118 GLU A N 1
ATOM 968 C CA . GLU A 1 118 ? 28.430 -9.061 -15.957 1.00 65.19 118 GLU A CA 1
ATOM 969 C C . GLU A 1 118 ? 27.050 -9.713 -16.142 1.00 65.19 118 GLU A C 1
ATOM 971 O O . GLU A 1 118 ? 26.203 -9.725 -15.252 1.00 65.19 118 GLU A O 1
ATOM 976 N N . ALA A 1 119 ? 26.764 -10.148 -17.372 1.00 61.03 119 ALA A N 1
ATOM 977 C CA . ALA A 1 119 ? 25.445 -10.654 -17.760 1.00 61.03 119 ALA A CA 1
ATOM 978 C C . ALA A 1 119 ? 25.199 -12.119 -17.336 1.00 61.03 119 ALA A C 1
ATOM 980 O O . ALA A 1 119 ? 24.049 -12.500 -17.111 1.00 61.03 119 ALA A O 1
ATOM 981 N N . ASP A 1 120 ? 26.257 -12.924 -17.193 1.00 60.78 120 ASP A N 1
ATOM 982 C CA . ASP A 1 120 ? 26.141 -14.377 -16.989 1.00 60.78 120 ASP A CA 1
ATOM 983 C C . ASP A 1 120 ? 25.813 -14.774 -15.538 1.00 60.78 120 ASP A C 1
ATOM 985 O O . ASP A 1 120 ? 25.029 -15.700 -15.316 1.00 60.78 120 ASP A O 1
ATOM 989 N N . ASP A 1 121 ? 26.305 -14.027 -14.543 1.00 65.69 121 ASP A N 1
ATOM 990 C CA . ASP A 1 121 ? 26.057 -14.322 -13.120 1.00 65.69 121 ASP A CA 1
ATOM 991 C C . ASP A 1 121 ? 24.590 -14.095 -12.711 1.00 65.69 121 ASP A C 1
ATOM 993 O O . ASP A 1 121 ? 24.055 -14.762 -11.821 1.00 65.69 121 ASP A O 1
ATOM 997 N N . ILE A 1 122 ? 23.883 -13.195 -13.402 1.00 62.28 122 ILE A N 1
ATOM 998 C CA . ILE A 1 122 ? 22.490 -12.858 -13.076 1.00 62.28 122 ILE A CA 1
ATOM 999 C C . ILE A 1 122 ? 21.512 -13.908 -13.599 1.00 62.28 122 ILE A C 1
ATOM 1001 O O . ILE A 1 122 ? 20.553 -14.241 -12.904 1.00 62.28 122 ILE A O 1
ATOM 1005 N N . VAL A 1 123 ? 21.746 -14.465 -14.789 1.00 67.44 123 VAL A N 1
ATOM 1006 C CA . VAL A 1 123 ? 20.902 -15.545 -15.330 1.00 67.44 123 VAL A CA 1
ATOM 1007 C C . VAL A 1 123 ? 21.024 -16.802 -14.462 1.00 67.44 123 VAL A C 1
ATOM 1009 O O . VAL A 1 123 ? 20.025 -17.486 -14.235 1.00 67.44 123 VAL A O 1
ATOM 1012 N N . GLY A 1 124 ? 22.217 -17.070 -13.920 1.00 72.81 124 GLY A N 1
ATOM 1013 C CA . GLY A 1 124 ? 22.446 -18.132 -12.938 1.00 72.81 124 GLY A CA 1
ATOM 1014 C C . GLY A 1 124 ? 21.689 -17.901 -11.627 1.00 72.81 124 GLY A C 1
ATOM 1015 O O . GLY A 1 124 ? 20.948 -18.780 -11.186 1.00 72.81 124 GLY A O 1
ATOM 1016 N N . ALA A 1 125 ? 21.799 -16.704 -11.043 1.00 68.62 125 ALA A N 1
ATOM 1017 C CA . ALA A 1 125 ? 21.104 -16.357 -9.801 1.00 68.62 125 ALA A CA 1
ATOM 1018 C C . ALA A 1 125 ? 19.570 -16.347 -9.949 1.00 68.62 125 ALA A C 1
ATOM 1020 O O . ALA A 1 125 ? 18.860 -16.777 -9.046 1.00 68.62 125 ALA A O 1
ATOM 1021 N N . MET A 1 126 ? 19.046 -15.903 -11.096 1.00 70.75 126 MET A N 1
ATOM 1022 C CA . MET A 1 126 ? 17.602 -15.845 -11.351 1.00 70.75 126 MET A CA 1
ATOM 1023 C C . MET A 1 126 ? 16.995 -17.242 -11.533 1.00 70.75 126 MET A C 1
ATOM 1025 O O . MET A 1 126 ? 15.918 -17.504 -11.009 1.00 70.75 126 MET A O 1
ATOM 1029 N N . ARG A 1 127 ? 17.714 -18.161 -12.194 1.00 74.00 127 ARG A N 1
ATOM 1030 C CA . ARG A 1 127 ? 17.321 -19.579 -12.279 1.00 74.00 127 ARG A CA 1
ATOM 1031 C C . ARG A 1 127 ? 17.371 -20.280 -10.924 1.00 74.00 127 ARG A C 1
ATOM 1033 O O . ARG A 1 127 ? 16.496 -21.087 -10.638 1.00 74.00 127 ARG A O 1
ATOM 1040 N N . ALA A 1 128 ? 18.368 -19.966 -10.095 1.00 71.88 128 ALA A N 1
ATOM 1041 C CA . ALA A 1 128 ? 18.462 -20.504 -8.739 1.00 71.88 128 ALA A CA 1
ATOM 1042 C C . ALA A 1 128 ? 17.298 -20.024 -7.852 1.00 71.88 128 ALA A C 1
ATOM 1044 O O . ALA A 1 128 ? 16.730 -20.811 -7.096 1.00 71.88 128 ALA A O 1
ATOM 1045 N N . GLN A 1 129 ? 16.901 -18.756 -7.991 1.00 73.44 129 GLN A N 1
ATOM 1046 C CA . GLN A 1 129 ? 15.737 -18.198 -7.304 1.00 73.44 129 GLN A CA 1
ATOM 1047 C C . GLN A 1 129 ? 14.428 -18.853 -7.778 1.00 73.44 129 GLN A C 1
ATOM 1049 O O . GLN A 1 129 ? 13.639 -19.297 -6.954 1.00 73.44 129 GLN A O 1
ATOM 1054 N N . GLU A 1 130 ? 14.238 -19.003 -9.093 1.00 70.94 130 GLU A N 1
ATOM 1055 C CA . GLU A 1 130 ? 13.057 -19.654 -9.682 1.00 70.94 130 GLU A CA 1
ATOM 1056 C C . GLU A 1 130 ? 12.907 -21.114 -9.223 1.00 70.94 130 GLU A C 1
ATOM 1058 O O . GLU A 1 130 ? 11.801 -21.558 -8.919 1.00 70.94 130 GLU A O 1
ATOM 1063 N N . SER A 1 131 ? 14.014 -21.855 -9.096 1.00 71.94 131 SER A N 1
ATOM 1064 C CA . SER A 1 131 ? 13.981 -23.204 -8.520 1.00 71.94 131 SER A CA 1
ATOM 1065 C C . SER A 1 131 ? 13.642 -23.226 -7.026 1.00 71.94 131 SER A C 1
ATOM 1067 O O . SER A 1 131 ? 13.005 -24.172 -6.575 1.00 71.94 131 SER A O 1
ATOM 1069 N N . ALA A 1 132 ? 14.037 -22.203 -6.263 1.00 68.19 132 ALA A N 1
ATOM 1070 C CA . ALA A 1 132 ? 13.734 -22.113 -4.834 1.00 68.19 132 ALA A CA 1
ATOM 1071 C C . ALA A 1 132 ? 12.261 -21.744 -4.578 1.00 68.19 132 ALA A C 1
ATOM 1073 O O . ALA A 1 132 ? 11.625 -22.312 -3.693 1.00 68.19 132 ALA A O 1
ATOM 1074 N N . ASP A 1 133 ? 11.698 -20.847 -5.390 1.00 65.06 133 ASP A N 1
ATOM 1075 C CA . ASP A 1 133 ? 10.286 -20.458 -5.304 1.00 65.06 133 ASP A CA 1
ATOM 1076 C C . ASP A 1 133 ? 9.344 -21.610 -5.717 1.00 65.06 133 ASP A C 1
ATOM 1078 O O . ASP A 1 133 ? 8.232 -21.721 -5.198 1.00 65.06 133 ASP A O 1
ATOM 1082 N N . ALA A 1 134 ? 9.790 -22.504 -6.610 1.00 64.06 134 ALA A N 1
ATOM 1083 C CA . ALA A 1 134 ? 9.047 -23.707 -6.995 1.00 64.06 134 ALA A CA 1
ATOM 1084 C C . ALA A 1 134 ? 9.007 -24.780 -5.887 1.00 64.06 134 ALA A C 1
ATOM 1086 O O . ALA A 1 134 ? 7.992 -25.458 -5.739 1.00 64.06 134 ALA A O 1
ATOM 1087 N N . ASP A 1 135 ? 10.079 -24.917 -5.101 1.00 58.88 135 ASP A N 1
ATOM 1088 C CA . ASP A 1 135 ? 10.170 -25.886 -3.997 1.00 58.88 135 ASP A CA 1
ATOM 1089 C C . ASP A 1 135 ? 9.309 -25.458 -2.792 1.00 58.88 135 ASP A C 1
ATOM 1091 O O . ASP A 1 135 ? 8.592 -26.263 -2.199 1.00 58.88 135 ASP A O 1
ATOM 1095 N N . ALA A 1 136 ? 9.262 -24.153 -2.497 1.00 59.06 136 ALA A N 1
ATOM 1096 C CA . ALA A 1 136 ? 8.437 -23.597 -1.421 1.00 59.06 136 ALA A CA 1
ATOM 1097 C C . ALA A 1 136 ? 6.919 -23.746 -1.659 1.00 59.06 136 ALA A C 1
ATOM 1099 O O . ALA A 1 136 ? 6.149 -23.813 -0.703 1.00 59.06 136 ALA A O 1
ATOM 1100 N N . GLY A 1 137 ? 6.478 -23.825 -2.920 1.00 52.00 137 GLY A N 1
ATOM 1101 C CA . GLY A 1 137 ? 5.070 -24.028 -3.281 1.00 52.00 137 GLY A CA 1
ATOM 1102 C C . GLY A 1 137 ? 4.570 -25.470 -3.134 1.00 52.00 137 GLY A C 1
ATOM 1103 O O . GLY A 1 137 ? 3.363 -25.686 -3.181 1.00 52.00 137 GLY A O 1
ATOM 1104 N N . SER A 1 138 ? 5.464 -26.450 -2.949 1.00 53.25 138 SER A N 1
ATOM 1105 C CA . SER A 1 138 ? 5.105 -27.871 -2.796 1.00 53.25 138 SER A CA 1
ATOM 1106 C C . SER A 1 138 ? 4.910 -28.310 -1.336 1.00 53.25 138 SER A C 1
ATOM 1108 O O . SER A 1 138 ? 4.498 -29.443 -1.107 1.00 53.25 138 SER A O 1
ATOM 1110 N N . SER A 1 139 ? 5.228 -27.462 -0.350 1.00 50.53 139 SER A N 1
ATOM 1111 C CA . SER A 1 139 ? 5.275 -27.851 1.072 1.00 50.53 139 SER A CA 1
ATOM 1112 C C . SER A 1 139 ? 3.994 -27.553 1.872 1.00 50.53 139 SER A C 1
ATOM 1114 O O . SER A 1 139 ? 3.964 -27.871 3.058 1.00 50.53 139 SER A O 1
ATOM 1116 N N . ASP A 1 140 ? 2.963 -26.947 1.270 1.00 48.50 140 ASP A N 1
ATOM 1117 C CA . ASP A 1 140 ? 1.718 -26.539 1.962 1.00 48.50 140 ASP A CA 1
ATOM 1118 C C . ASP A 1 140 ? 0.510 -27.461 1.656 1.00 48.50 140 ASP A C 1
ATOM 1120 O O . ASP A 1 140 ? -0.638 -27.107 1.915 1.00 48.50 140 ASP A O 1
ATOM 1124 N N . GLU A 1 141 ? 0.756 -28.657 1.105 1.00 44.50 141 GLU A N 1
ATOM 1125 C CA . GLU A 1 141 ? -0.254 -29.706 0.882 1.00 44.50 141 GLU A CA 1
ATOM 1126 C C . GLU A 1 141 ? 0.131 -31.025 1.593 1.00 44.50 141 GLU A C 1
ATOM 1128 O O . GLU A 1 141 ? 0.400 -32.024 0.934 1.00 44.50 141 GLU A O 1
ATOM 1133 N N . GLU A 1 142 ? 0.154 -31.043 2.933 1.00 39.53 142 GLU A N 1
ATOM 1134 C CA . GLU A 1 142 ? -0.199 -32.222 3.766 1.00 39.53 142 GLU A CA 1
ATOM 1135 C C . GLU A 1 142 ? -0.816 -31.805 5.111 1.00 39.53 142 GLU A C 1
ATOM 1137 O O . GLU A 1 142 ? -0.239 -30.935 5.803 1.00 39.53 142 GLU A O 1
#